Protein AF-A0A4Y9RS27-F1 (afdb_monomer_lite)

Structure (mmCIF, N/CA/C/O backbone):
data_AF-A0A4Y9RS27-F1
#
_entry.id   AF-A0A4Y9RS27-F1
#
loop_
_atom_site.group_PDB
_atom_site.id
_atom_site.type_symbol
_atom_site.label_atom_id
_atom_site.label_alt_id
_atom_site.label_comp_id
_atom_site.label_asym_id
_atom_site.label_entity_id
_atom_site.label_seq_id
_atom_site.pdbx_PDB_ins_code
_atom_site.Cartn_x
_atom_site.Cartn_y
_atom_site.Cartn_z
_atom_site.occupancy
_atom_site.B_iso_or_equiv
_atom_site.auth_seq_id
_atom_site.auth_comp_id
_atom_site.auth_asym_id
_atom_site.auth_atom_id
_atom_site.pdbx_PDB_model_num
ATOM 1 N N . MET A 1 1 ? 10.109 10.857 2.322 1.00 66.69 1 MET A N 1
ATOM 2 C CA . MET A 1 1 ? 10.258 10.399 0.935 1.00 66.69 1 MET A CA 1
ATOM 3 C C . MET A 1 1 ? 8.878 10.019 0.433 1.00 66.69 1 MET A C 1
ATOM 5 O O . MET A 1 1 ? 8.140 9.433 1.218 1.00 66.69 1 MET A O 1
ATOM 9 N N . THR A 1 2 ? 8.523 10.377 -0.793 1.00 82.38 2 THR A N 1
ATOM 10 C CA . THR A 1 2 ? 7.188 10.228 -1.378 1.00 82.38 2 THR A CA 1
ATOM 11 C C . THR A 1 2 ? 7.243 9.212 -2.509 1.00 82.38 2 THR A C 1
ATOM 13 O O . THR A 1 2 ? 8.008 9.365 -3.466 1.00 82.38 2 THR A O 1
ATOM 16 N N . ALA A 1 3 ? 6.438 8.165 -2.385 1.00 90.56 3 ALA A N 1
ATOM 17 C CA . ALA A 1 3 ? 6.322 7.095 -3.357 1.00 90.56 3 ALA A CA 1
ATOM 18 C C . ALA A 1 3 ? 4.863 6.647 -3.436 1.00 90.56 3 ALA A C 1
ATOM 20 O O . ALA A 1 3 ? 4.098 6.885 -2.502 1.00 90.56 3 ALA A O 1
ATOM 21 N N . MET A 1 4 ? 4.477 6.041 -4.554 1.00 91.12 4 MET A N 1
ATOM 22 C CA . MET A 1 4 ? 3.189 5.368 -4.656 1.00 91.12 4 MET A CA 1
ATOM 23 C C . MET A 1 4 ? 3.241 4.190 -5.622 1.00 91.12 4 MET A C 1
ATOM 25 O O . MET A 1 4 ? 3.798 4.281 -6.721 1.00 91.12 4 MET A O 1
ATOM 29 N N . ALA A 1 5 ? 2.590 3.101 -5.243 1.00 92.56 5 ALA A N 1
ATOM 30 C CA . ALA A 1 5 ? 2.284 1.994 -6.127 1.00 92.56 5 ALA A CA 1
ATOM 31 C C . ALA A 1 5 ? 1.012 2.276 -6.937 1.00 92.56 5 ALA A C 1
ATOM 33 O O . ALA A 1 5 ? -0.058 2.560 -6.396 1.00 92.56 5 ALA A O 1
ATOM 34 N N . LEU A 1 6 ? 1.115 2.135 -8.254 1.00 89.50 6 LEU A N 1
ATOM 35 C CA . LEU A 1 6 ? 0.007 2.226 -9.193 1.00 89.50 6 LEU A CA 1
ATOM 36 C C . LEU A 1 6 ? -0.030 0.947 -10.029 1.00 89.50 6 LEU A C 1
ATOM 38 O O . LEU A 1 6 ? 0.699 0.778 -11.009 1.00 89.50 6 LEU A O 1
ATOM 42 N N . GLY A 1 7 ? -0.873 0.005 -9.604 1.00 89.88 7 GLY A N 1
ATOM 43 C CA . GLY A 1 7 ? -0.932 -1.322 -10.207 1.00 89.88 7 GLY A CA 1
ATOM 44 C C . GLY A 1 7 ? 0.397 -2.059 -10.039 1.00 89.88 7 GLY A C 1
ATOM 45 O O . GLY A 1 7 ? 0.747 -2.463 -8.937 1.00 89.88 7 GLY A O 1
ATOM 46 N N . HIS A 1 8 ? 1.134 -2.218 -11.138 1.00 91.75 8 HIS A N 1
ATOM 47 C CA . HIS A 1 8 ? 2.436 -2.898 -11.167 1.00 91.75 8 HIS A CA 1
ATOM 48 C C . HIS A 1 8 ? 3.634 -1.941 -11.206 1.00 91.75 8 HIS A C 1
ATOM 50 O O . HIS A 1 8 ? 4.772 -2.387 -11.333 1.00 91.75 8 HIS A O 1
ATOM 56 N N . VAL A 1 9 ? 3.387 -0.633 -11.130 1.00 91.75 9 VAL A N 1
ATOM 57 C CA . VAL A 1 9 ? 4.416 0.402 -11.246 1.00 91.75 9 VAL A CA 1
ATOM 58 C C . VAL A 1 9 ? 4.593 1.083 -9.898 1.00 91.75 9 VAL A C 1
ATOM 60 O O . VAL A 1 9 ? 3.610 1.451 -9.264 1.00 91.75 9 VAL A O 1
ATOM 63 N N . VAL A 1 10 ? 5.840 1.283 -9.476 1.00 93.19 10 VAL A N 1
ATOM 64 C CA . VAL A 1 10 ? 6.169 2.159 -8.346 1.00 93.19 10 VAL A CA 1
ATOM 65 C C . VAL A 1 10 ? 6.653 3.486 -8.910 1.00 93.19 10 VAL A C 1
ATOM 67 O O . VAL A 1 10 ? 7.592 3.523 -9.703 1.00 93.19 10 VAL A O 1
ATOM 70 N N . ILE A 1 11 ? 5.999 4.569 -8.507 1.00 93.19 11 ILE A N 1
ATOM 71 C CA . ILE A 1 11 ? 6.376 5.937 -8.850 1.00 93.19 11 ILE A CA 1
ATOM 72 C C . ILE A 1 11 ? 7.089 6.528 -7.638 1.00 93.19 11 ILE A C 1
ATOM 74 O O . ILE A 1 11 ? 6.580 6.450 -6.521 1.00 93.19 11 ILE A O 1
ATOM 78 N N . SER A 1 12 ? 8.258 7.121 -7.858 1.00 93.31 12 SER A N 1
ATOM 79 C CA . SER A 1 12 ? 9.034 7.798 -6.822 1.00 93.31 12 SER A CA 1
ATOM 80 C C . SER A 1 12 ? 9.432 9.198 -7.251 1.00 93.31 12 SER A C 1
ATOM 82 O O . SER A 1 12 ? 9.504 9.517 -8.437 1.00 93.31 12 SER A O 1
ATOM 84 N N . GLU A 1 13 ? 9.768 10.020 -6.270 1.00 90.94 13 GLU A N 1
ATOM 85 C CA . GLU A 1 13 ? 10.484 11.270 -6.498 1.00 90.94 13 GLU A CA 1
ATOM 86 C C . GLU A 1 13 ? 11.905 11.047 -7.059 1.00 90.94 13 GLU A C 1
ATOM 88 O O . GLU A 1 13 ? 12.470 9.949 -6.997 1.00 90.94 13 GLU A O 1
ATOM 93 N N . ALA A 1 14 ? 12.476 12.102 -7.652 1.00 88.38 14 ALA A N 1
ATOM 94 C CA . ALA A 1 14 ? 13.707 12.031 -8.445 1.00 88.38 14 ALA A CA 1
ATOM 95 C C . ALA A 1 14 ? 14.946 11.608 -7.636 1.00 88.38 14 ALA A C 1
ATOM 97 O O . ALA A 1 14 ? 15.893 11.061 -8.194 1.00 88.38 14 ALA A O 1
ATOM 98 N N . GLN A 1 15 ? 14.941 11.846 -6.323 1.00 87.06 15 GLN A N 1
ATOM 99 C CA . GLN A 1 15 ? 16.029 11.486 -5.412 1.00 87.06 15 GLN A CA 1
ATOM 100 C C . GLN A 1 15 ? 16.072 9.977 -5.102 1.00 87.06 15 GLN A C 1
ATOM 102 O O . GLN A 1 15 ? 16.993 9.517 -4.426 1.00 87.06 15 GLN A O 1
ATOM 107 N N . GLY A 1 16 ? 15.105 9.204 -5.609 1.00 85.94 16 GLY A N 1
ATOM 108 C CA . GLY A 1 16 ? 15.011 7.759 -5.425 1.00 85.94 16 GLY A CA 1
ATOM 109 C C . GLY A 1 16 ? 14.329 7.354 -4.117 1.00 85.94 16 GLY A C 1
ATOM 110 O O . GLY A 1 16 ? 13.788 8.180 -3.384 1.00 85.94 16 GLY A O 1
ATOM 111 N N . LEU A 1 17 ? 14.338 6.049 -3.831 1.00 88.75 17 LEU A N 1
ATOM 112 C CA . LEU A 1 17 ? 13.688 5.450 -2.663 1.00 88.75 17 LEU A CA 1
ATOM 113 C C . LEU A 1 17 ? 14.712 4.802 -1.738 1.00 88.75 17 LEU A C 1
ATOM 115 O O . LEU A 1 17 ? 15.652 4.149 -2.186 1.00 88.75 17 LEU A O 1
ATOM 119 N N . SER A 1 18 ? 14.479 4.903 -0.431 1.00 91.75 18 SER A N 1
ATOM 120 C CA . SER A 1 18 ? 15.140 4.003 0.514 1.00 91.75 18 SER A CA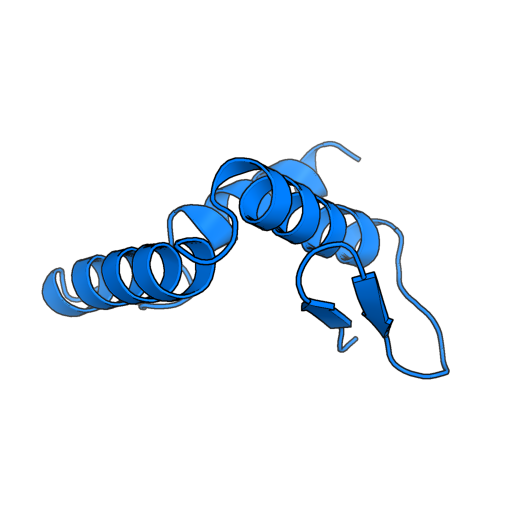 1
ATOM 121 C C . SER A 1 18 ? 14.622 2.569 0.341 1.00 91.75 18 SER A C 1
ATOM 123 O O . SER A 1 18 ? 13.480 2.360 -0.073 1.00 91.75 18 SER A O 1
ATOM 125 N N . ALA A 1 19 ? 15.425 1.571 0.726 1.00 91.44 19 ALA A N 1
ATOM 126 C CA . ALA A 1 19 ? 15.026 0.162 0.653 1.00 91.44 19 ALA A CA 1
ATOM 127 C C . ALA A 1 19 ? 13.731 -0.138 1.434 1.00 91.44 19 ALA A C 1
ATOM 129 O O . ALA A 1 19 ? 12.917 -0.947 0.993 1.00 91.44 19 ALA A O 1
ATOM 130 N N . ARG A 1 20 ? 13.512 0.552 2.564 1.00 91.88 20 ARG A N 1
ATOM 131 C CA . ARG A 1 20 ? 12.283 0.422 3.361 1.00 91.88 20 ARG A CA 1
ATOM 132 C C . ARG A 1 20 ? 11.060 0.886 2.580 1.00 91.88 20 ARG A C 1
ATOM 134 O O . ARG A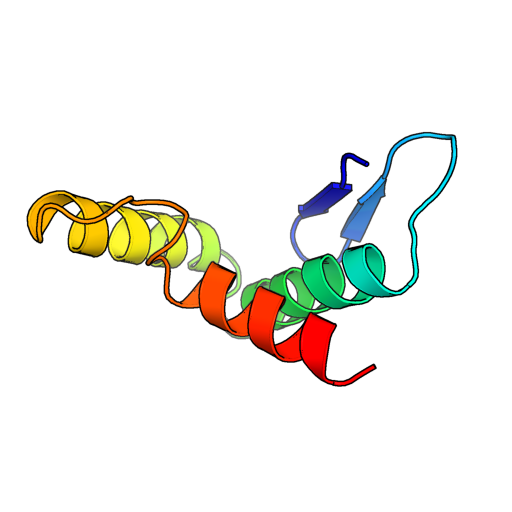 1 20 ? 10.121 0.116 2.433 1.00 91.88 20 ARG A O 1
ATOM 141 N N . VAL A 1 21 ? 11.110 2.099 2.025 1.00 91.56 21 VAL A N 1
ATOM 142 C CA . VAL A 1 21 ? 9.999 2.651 1.233 1.00 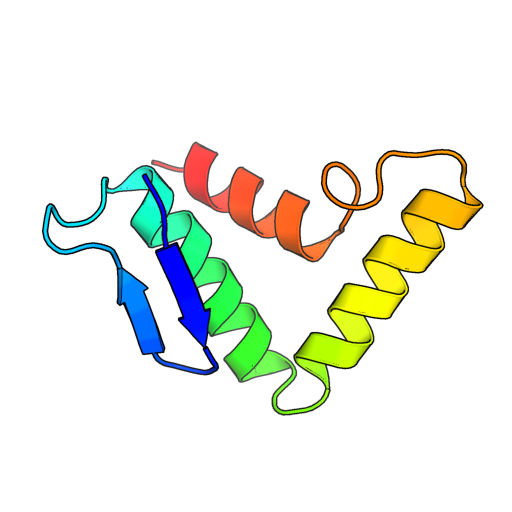91.56 21 VAL A CA 1
ATOM 143 C C . VAL A 1 21 ? 9.759 1.804 -0.016 1.00 91.56 21 VAL A C 1
ATOM 145 O O . VAL A 1 21 ? 8.619 1.508 -0.342 1.00 91.56 21 VAL A O 1
ATOM 148 N N . LEU A 1 22 ? 10.813 1.317 -0.676 1.00 92.62 22 LEU A N 1
ATOM 149 C CA . LEU A 1 22 ? 10.650 0.422 -1.821 1.00 92.62 22 LEU A CA 1
ATOM 150 C C . LEU A 1 22 ? 9.880 -0.856 -1.451 1.00 92.62 22 LEU A C 1
ATOM 152 O O . LEU A 1 22 ? 8.987 -1.261 -2.187 1.00 92.62 22 LEU A O 1
ATOM 156 N N . VAL A 1 23 ? 10.190 -1.497 -0.322 1.00 94.75 23 VAL A N 1
ATOM 157 C CA . VAL A 1 23 ? 9.462 -2.708 0.094 1.00 94.75 23 VAL A CA 1
ATOM 158 C C . VAL A 1 23 ? 8.032 -2.418 0.527 1.00 94.75 23 VAL A C 1
ATOM 160 O O . VAL A 1 23 ? 7.164 -3.256 0.280 1.00 94.75 23 VAL A O 1
ATOM 163 N N . HIS A 1 24 ? 7.772 -1.244 1.102 1.00 95.12 24 HIS A N 1
ATOM 164 C CA . HIS A 1 24 ? 6.411 -0.776 1.349 1.00 95.12 24 HIS A CA 1
ATOM 165 C C . HIS A 1 24 ? 5.600 -0.730 0.049 1.00 95.12 24 HIS A C 1
ATOM 167 O O . HIS A 1 24 ? 4.578 -1.405 -0.076 1.00 95.12 24 HIS A O 1
ATOM 173 N N . GLU A 1 25 ? 6.103 -0.010 -0.957 1.00 94.62 25 GLU A N 1
ATOM 174 C CA . GLU A 1 25 ? 5.412 0.149 -2.239 1.00 94.62 25 GLU A CA 1
ATOM 175 C C . GLU A 1 25 ? 5.293 -1.170 -3.006 1.00 94.62 25 GLU A C 1
ATOM 177 O O . GLU A 1 25 ? 4.267 -1.448 -3.625 1.00 94.62 25 GLU A O 1
ATOM 182 N N . LEU A 1 26 ? 6.307 -2.037 -2.940 1.00 94.94 26 LEU A N 1
ATOM 183 C CA . LEU A 1 26 ? 6.235 -3.365 -3.552 1.00 94.94 26 LEU A CA 1
ATOM 184 C C . LEU A 1 26 ? 5.156 -4.244 -2.910 1.00 94.94 26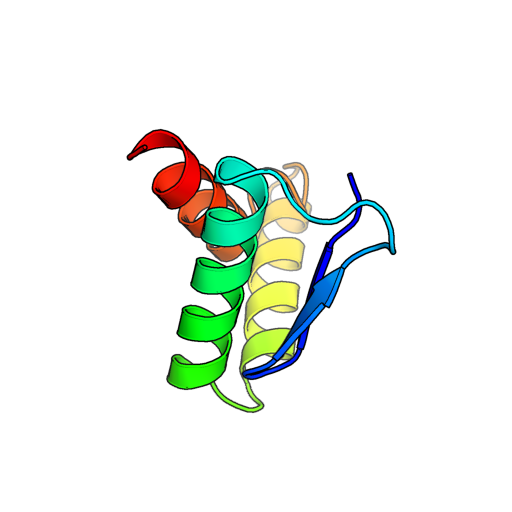 LEU A C 1
ATOM 186 O O . LEU A 1 26 ? 4.578 -5.092 -3.593 1.00 94.94 26 LEU A O 1
ATOM 190 N N . GLU A 1 27 ? 4.856 -4.062 -1.625 1.00 95.31 27 GLU A N 1
ATOM 191 C CA . GLU A 1 27 ? 3.734 -4.757 -0.997 1.00 95.31 27 GLU A CA 1
ATOM 192 C C . GLU A 1 27 ? 2.395 -4.242 -1.539 1.00 95.31 27 GLU A C 1
ATOM 194 O O . GLU A 1 27 ? 1.517 -5.051 -1.841 1.00 95.31 27 GLU A O 1
ATOM 199 N N . HIS A 1 28 ? 2.253 -2.937 -1.783 1.00 95.12 28 HIS A N 1
ATOM 200 C CA . HIS A 1 28 ? 1.082 -2.401 -2.481 1.00 95.12 28 HIS A CA 1
ATOM 201 C C . HIS A 1 28 ? 0.976 -2.890 -3.925 1.00 95.12 28 HIS A C 1
ATOM 203 O O . HIS A 1 28 ? -0.123 -3.227 -4.363 1.00 95.12 28 HIS A O 1
ATOM 209 N N . VAL A 1 29 ? 2.096 -3.040 -4.639 1.00 95.00 29 VAL A N 1
ATOM 210 C CA . VAL A 1 29 ? 2.108 -3.688 -5.960 1.00 95.00 29 VAL A CA 1
ATOM 211 C C . VAL A 1 29 ? 1.582 -5.118 -5.860 1.00 95.00 29 VAL A C 1
ATOM 213 O O . VAL A 1 29 ? 0.692 -5.491 -6.615 1.00 95.00 29 VAL A O 1
ATOM 216 N N . ARG A 1 30 ? 2.047 -5.921 -4.893 1.00 94.06 30 ARG A N 1
ATOM 217 C CA . ARG A 1 30 ? 1.541 -7.295 -4.695 1.00 94.06 30 ARG A CA 1
ATOM 218 C C . ARG A 1 30 ? 0.052 -7.326 -4.369 1.00 94.06 30 ARG A C 1
ATOM 220 O O . ARG A 1 30 ? -0.669 -8.199 -4.857 1.00 94.06 30 ARG A O 1
ATOM 227 N N . GLN A 1 31 ? -0.418 -6.395 -3.544 1.00 94.06 31 GLN A N 1
ATOM 228 C CA . GLN A 1 31 ? -1.836 -6.266 -3.221 1.00 94.06 31 GLN A CA 1
ATOM 229 C C . GLN A 1 31 ? -2.642 -5.900 -4.473 1.00 94.06 31 GLN A C 1
ATOM 231 O O . GLN A 1 31 ? -3.644 -6.556 -4.758 1.00 94.06 31 GLN A O 1
ATOM 236 N N . ALA A 1 32 ? -2.172 -4.938 -5.267 1.00 92.94 32 ALA A N 1
ATOM 237 C CA . ALA A 1 32 ? -2.792 -4.552 -6.527 1.00 92.94 32 ALA A CA 1
ATOM 238 C C . ALA A 1 32 ? -2.768 -5.690 -7.561 1.00 92.94 32 ALA A C 1
ATOM 240 O O . ALA A 1 32 ? -3.764 -5.900 -8.243 1.00 92.94 32 ALA A O 1
ATOM 241 N N . SER A 1 33 ? -1.705 -6.496 -7.634 1.00 93.06 33 SER A N 1
ATOM 242 C CA . SER A 1 33 ? -1.660 -7.698 -8.480 1.00 93.06 33 SER A CA 1
ATOM 243 C C . SER A 1 33 ? -2.685 -8.750 -8.052 1.00 93.06 33 SER A C 1
ATOM 245 O O . SER A 1 33 ? -3.278 -9.415 -8.897 1.00 93.06 33 SER A O 1
ATOM 247 N N . ARG A 1 34 ? -2.908 -8.912 -6.741 1.00 93.44 34 ARG A N 1
ATOM 248 C CA . ARG A 1 34 ? -3.847 -9.905 -6.196 1.00 93.44 34 ARG A CA 1
ATOM 249 C C . ARG A 1 34 ? -5.309 -9.483 -6.333 1.00 93.44 34 ARG A C 1
ATOM 251 O O . ARG A 1 34 ? -6.164 -10.333 -6.560 1.00 93.44 34 ARG A O 1
ATOM 258 N N . TRP A 1 35 ? -5.597 -8.201 -6.139 1.00 91.69 35 TRP A N 1
ATOM 259 C CA . TRP A 1 35 ? -6.962 -7.666 -6.111 1.00 91.69 35 TRP A CA 1
ATOM 260 C C . TRP A 1 35 ? -7.369 -6.987 -7.425 1.00 91.69 35 TRP A C 1
ATOM 262 O O . TRP A 1 35 ? -8.554 -6.739 -7.654 1.00 91.69 35 TRP A O 1
ATOM 272 N N . GLY A 1 36 ? -6.409 -6.686 -8.300 1.00 91.38 36 GLY A N 1
ATOM 273 C CA . GLY A 1 36 ? -6.635 -5.988 -9.558 1.00 91.38 36 GLY A CA 1
ATOM 274 C C . GLY A 1 36 ? -7.358 -4.659 -9.348 1.00 91.38 36 GLY A C 1
ATOM 275 O O . GLY A 1 36 ? -7.071 -3.902 -8.420 1.00 91.38 36 GLY A O 1
ATOM 276 N N . ILE A 1 37 ? -8.358 -4.400 -10.190 1.00 89.31 37 ILE A N 1
ATOM 277 C CA . ILE A 1 37 ? -9.170 -3.176 -10.144 1.00 89.31 37 ILE A CA 1
ATOM 278 C C . ILE A 1 37 ? -10.013 -3.036 -8.866 1.00 89.31 37 ILE A C 1
ATOM 280 O O . ILE A 1 37 ? -10.489 -1.949 -8.560 1.00 89.31 37 ILE A O 1
ATOM 284 N N . VAL A 1 38 ? -10.188 -4.116 -8.097 1.00 93.56 38 VAL A N 1
ATOM 285 C CA . VAL A 1 38 ? -10.927 -4.092 -6.825 1.00 93.56 38 VAL A CA 1
ATOM 286 C C . VAL A 1 38 ? -10.068 -3.514 -5.697 1.00 93.56 38 VAL A C 1
ATOM 288 O O . VAL A 1 38 ? -10.603 -3.102 -4.670 1.00 93.56 38 VAL A O 1
ATOM 291 N N . PHE A 1 39 ? -8.746 -3.423 -5.879 1.00 91.31 39 PHE A N 1
ATOM 292 C CA . PHE A 1 39 ? -7.824 -2.951 -4.847 1.00 91.31 39 PHE A CA 1
ATOM 293 C C . PHE A 1 39 ? -8.184 -1.570 -4.268 1.00 91.31 39 PHE A C 1
ATOM 295 O O . PHE A 1 39 ? -8.305 -1.481 -3.045 1.00 91.31 39 PHE A O 1
ATOM 302 N N . PRO A 1 40 ? -8.440 -0.513 -5.070 1.00 90.44 40 PRO A N 1
ATOM 303 C CA . PRO A 1 40 ? -8.784 0.798 -4.521 1.00 90.44 40 PRO A CA 1
ATOM 304 C C . PRO A 1 40 ? -10.071 0.762 -3.690 1.00 90.44 40 PRO A C 1
ATOM 306 O O . PRO A 1 40 ? -10.147 1.388 -2.636 1.00 90.44 40 PRO A O 1
ATOM 309 N N . LEU A 1 41 ? -11.067 -0.022 -4.118 1.00 93.00 41 LEU A N 1
ATOM 310 C CA . LEU A 1 41 ? -12.318 -0.189 -3.378 1.00 93.00 41 LEU A CA 1
ATOM 311 C C . LEU A 1 41 ? -12.084 -0.920 -2.053 1.00 93.00 41 LEU A C 1
ATOM 313 O O . LEU A 1 41 ? -12.564 -0.475 -1.015 1.00 93.00 41 LEU A O 1
ATOM 317 N N . ALA A 1 42 ? -11.312 -2.009 -2.065 1.00 93.19 42 ALA A N 1
ATOM 318 C CA . ALA A 1 42 ? -10.976 -2.756 -0.857 1.00 93.19 42 ALA A CA 1
ATOM 319 C C . ALA A 1 42 ? -10.168 -1.901 0.136 1.00 93.19 42 ALA A C 1
ATOM 321 O O . ALA A 1 42 ? -10.438 -1.933 1.339 1.00 93.19 42 ALA A O 1
ATOM 322 N N . TYR A 1 43 ? -9.228 -1.094 -0.363 1.00 92.88 43 TYR A N 1
ATOM 323 C CA . TYR A 1 43 ? -8.460 -0.150 0.445 1.00 92.88 43 TYR A CA 1
ATOM 324 C C . TYR A 1 43 ? -9.378 0.878 1.111 1.00 92.88 43 TYR A C 1
ATOM 326 O O . TYR A 1 43 ? -9.327 1.047 2.329 1.00 92.88 43 TYR A O 1
ATOM 334 N N . LEU A 1 44 ? -10.269 1.512 0.341 1.00 92.75 44 LEU A N 1
ATOM 335 C CA . LEU A 1 44 ? -11.231 2.481 0.869 1.00 92.75 44 LEU A CA 1
ATOM 336 C C . LEU A 1 44 ? -12.175 1.855 1.897 1.00 92.75 44 LEU A C 1
ATOM 338 O O . LEU A 1 44 ? -12.430 2.471 2.927 1.00 92.75 44 LEU A O 1
ATOM 342 N N . LEU A 1 45 ? -12.650 0.628 1.666 1.00 94.06 45 LEU A N 1
ATOM 343 C CA . LEU A 1 45 ? -13.481 -0.098 2.629 1.00 94.06 45 LEU A CA 1
ATOM 344 C C . LEU A 1 45 ? -12.728 -0.379 3.934 1.00 94.06 45 LEU A C 1
ATOM 346 O O . LEU A 1 45 ? -13.296 -0.200 5.010 1.00 94.06 45 LEU A O 1
ATOM 350 N N . SER A 1 46 ? -11.449 -0.764 3.867 1.00 92.62 46 SER A N 1
ATOM 351 C CA . SER A 1 46 ? -10.631 -0.955 5.071 1.00 92.62 46 SER A CA 1
ATOM 352 C C . SER A 1 46 ? -10.419 0.356 5.830 1.00 92.62 46 SER A C 1
ATOM 354 O O . SER A 1 46 ? -10.487 0.355 7.060 1.00 92.62 46 SER A O 1
ATOM 356 N N . SER A 1 47 ? -10.172 1.458 5.120 1.00 90.06 47 SER A N 1
ATOM 357 C CA . SER A 1 47 ? -10.041 2.790 5.719 1.00 90.06 47 SER A CA 1
ATOM 358 C C . SER A 1 47 ? -11.354 3.257 6.352 1.00 90.06 47 SER A C 1
ATOM 360 O O . SER A 1 47 ? -11.358 3.748 7.479 1.00 90.06 47 SER A O 1
ATOM 362 N N . ALA A 1 48 ? -12.481 3.061 5.663 1.00 92.00 48 ALA A N 1
ATOM 363 C CA . ALA A 1 48 ? -13.809 3.405 6.158 1.00 92.00 48 ALA A CA 1
ATOM 364 C C . ALA A 1 48 ? -14.170 2.581 7.396 1.00 92.00 48 ALA A C 1
ATOM 366 O O . ALA A 1 48 ? -14.656 3.134 8.375 1.00 92.00 48 ALA A O 1
ATOM 367 N N . TRP A 1 49 ? -13.871 1.280 7.401 1.00 92.88 49 TRP A N 1
ATOM 368 C CA . TRP A 1 49 ? -14.077 0.427 8.569 1.00 92.88 49 TRP A CA 1
ATOM 369 C C . TRP A 1 49 ? -13.276 0.910 9.783 1.00 92.88 49 TRP A C 1
ATOM 371 O O . TRP A 1 49 ? -13.814 0.993 10.887 1.00 92.88 49 TRP A O 1
ATOM 381 N N . ALA A 1 50 ? -12.007 1.280 9.584 1.00 91.38 50 ALA A N 1
ATOM 382 C CA . ALA A 1 50 ? -11.180 1.862 10.636 1.00 91.38 50 ALA A CA 1
ATOM 383 C C . ALA A 1 50 ? -11.771 3.181 11.164 1.00 91.38 50 ALA A C 1
ATOM 385 O O . ALA A 1 50 ? -11.911 3.332 12.378 1.00 91.38 50 ALA A O 1
ATOM 386 N N . ALA A 1 51 ? -12.195 4.077 10.269 1.00 90.31 51 ALA A N 1
ATOM 387 C CA . ALA A 1 51 ? -12.828 5.343 10.636 1.00 90.31 51 ALA A CA 1
ATOM 388 C C . ALA A 1 51 ? -14.146 5.141 11.406 1.00 90.31 51 ALA A C 1
ATOM 390 O O . ALA A 1 51 ? -14.359 5.773 12.438 1.00 90.31 51 ALA A O 1
ATOM 391 N N . LEU A 1 52 ? -15.001 4.214 10.958 1.00 91.44 52 LEU A N 1
ATOM 392 C CA . LEU A 1 52 ? -16.248 3.844 11.639 1.00 91.44 52 LEU A CA 1
ATOM 393 C C . LEU A 1 52 ? -15.994 3.256 13.032 1.00 91.44 52 LEU A C 1
ATOM 3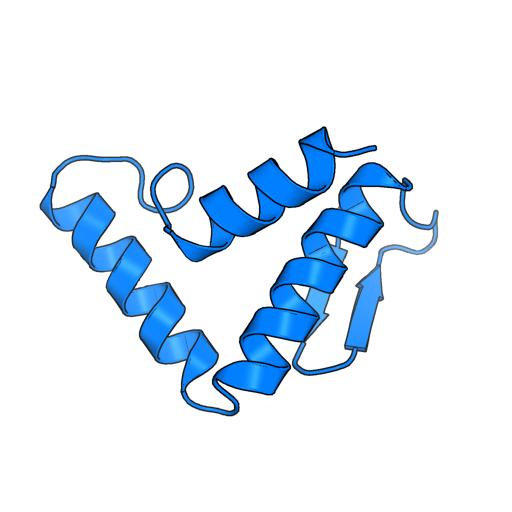95 O O . LEU A 1 52 ? -16.796 3.447 13.941 1.00 91.44 52 LEU A O 1
ATOM 399 N N . CYS A 1 53 ? -14.858 2.587 13.223 1.00 91.12 53 CYS A N 1
ATOM 400 C CA . CYS A 1 53 ? -14.410 2.098 14.526 1.00 91.12 53 CYS A CA 1
ATOM 401 C C . CYS A 1 53 ? -13.751 3.188 15.400 1.00 91.12 53 CYS A C 1
ATOM 403 O O . CYS A 1 53 ? -13.183 2.855 16.442 1.00 91.12 53 CYS A O 1
ATOM 405 N N . GLY A 1 54 ? -13.768 4.461 14.983 1.00 89.56 54 GLY A N 1
ATOM 406 C CA . GLY A 1 54 ? -13.122 5.574 15.691 1.00 89.56 54 GLY A CA 1
ATOM 407 C C . GLY A 1 54 ? -11.593 5.524 15.661 1.00 89.56 54 GLY A C 1
ATOM 408 O O . GLY A 1 54 ? -10.932 6.143 16.493 1.00 89.56 54 GLY A O 1
ATOM 409 N N . LYS A 1 55 ? -11.017 4.752 14.736 1.00 89.25 55 LYS A N 1
ATOM 410 C CA . LYS A 1 55 ? -9.573 4.603 14.567 1.00 89.25 55 LYS A CA 1
ATOM 411 C C . LYS A 1 55 ? -9.093 5.440 13.393 1.00 89.25 55 LYS A C 1
ATOM 413 O O . LYS A 1 55 ? -9.845 5.761 12.478 1.00 89.25 55 LYS A O 1
ATOM 418 N N . ASP A 1 56 ? -7.803 5.746 13.399 1.00 90.50 56 ASP A N 1
ATOM 419 C CA . ASP A 1 56 ? -7.178 6.422 12.271 1.00 90.50 56 ASP A CA 1
ATOM 420 C C . A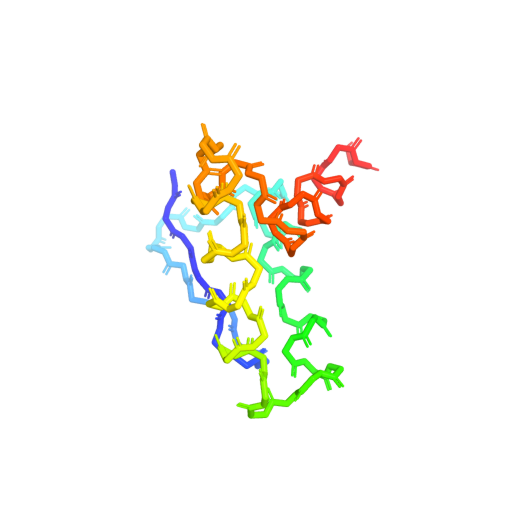SP A 1 56 ? -7.246 5.541 11.011 1.00 90.50 56 ASP A C 1
ATOM 422 O O . ASP A 1 56 ? -6.757 4.404 11.004 1.00 90.50 56 ASP A O 1
ATOM 426 N N . ALA A 1 57 ? -7.880 6.086 9.969 1.00 85.75 57 ALA A N 1
ATOM 427 C CA . ALA A 1 57 ? -8.199 5.401 8.723 1.00 85.75 57 ALA A CA 1
ATOM 428 C C . ALA A 1 57 ? -6.959 4.900 7.976 1.00 85.75 57 ALA A C 1
ATOM 430 O O . ALA A 1 57 ? -7.032 3.869 7.318 1.00 85.75 57 ALA A O 1
ATOM 431 N N . TYR A 1 58 ? -5.831 5.599 8.095 1.00 85.69 58 TYR A N 1
ATOM 432 C CA . TYR A 1 58 ? -4.574 5.243 7.446 1.00 85.69 58 TYR A CA 1
ATOM 433 C C . TYR A 1 58 ? -3.766 4.281 8.324 1.00 85.69 58 TYR A C 1
ATOM 435 O O . TYR A 1 58 ? -3.348 3.205 7.889 1.00 85.69 58 TYR A O 1
ATOM 443 N N . TRP A 1 59 ? -3.616 4.600 9.614 1.00 86.75 59 TRP A N 1
ATOM 444 C CA . TRP A 1 59 ? -2.819 3.783 10.530 1.00 86.75 59 TRP A CA 1
ATOM 445 C C . TRP A 1 59 ? -3.417 2.399 10.780 1.00 86.75 59 TRP A C 1
ATOM 447 O O . TRP A 1 59 ? -2.649 1.465 11.027 1.00 86.75 59 TRP A O 1
ATOM 457 N N . HIS A 1 60 ? -4.738 2.251 10.680 1.00 89.81 60 HIS A N 1
ATOM 458 C CA . HIS A 1 60 ? -5.436 0.983 10.904 1.00 89.81 60 HIS A CA 1
ATOM 459 C C . HIS A 1 60 ? -5.955 0.314 9.630 1.00 89.81 60 HIS A C 1
ATOM 461 O O . HIS A 1 60 ? -6.647 -0.701 9.717 1.00 89.81 60 HIS A O 1
ATOM 467 N N . ASN A 1 61 ? -5.605 0.834 8.454 1.00 92.06 61 ASN A N 1
ATOM 468 C CA . ASN A 1 61 ? -5.887 0.148 7.205 1.00 92.06 61 ASN A CA 1
ATOM 469 C C . ASN A 1 61 ? -5.084 -1.167 7.140 1.00 92.06 61 ASN A C 1
ATOM 471 O O . ASN A 1 61 ? -3.869 -1.184 7.347 1.00 92.06 61 ASN A O 1
ATOM 475 N N . ALA A 1 62 ? -5.757 -2.284 6.853 1.00 91.06 62 ALA A N 1
ATOM 476 C CA . ALA A 1 62 ? -5.132 -3.606 6.820 1.00 91.06 62 ALA A CA 1
ATOM 477 C C . ALA A 1 62 ? -4.017 -3.711 5.763 1.00 91.06 62 ALA A C 1
ATOM 479 O O . ALA A 1 62 ? -3.009 -4.383 5.995 1.00 91.06 62 ALA A O 1
ATOM 480 N N . PHE A 1 63 ? -4.174 -3.020 4.632 1.00 93.38 63 PHE A N 1
ATOM 481 C CA . PHE A 1 63 ? -3.199 -2.963 3.545 1.00 93.38 63 PHE A CA 1
ATOM 482 C C . PHE A 1 63 ? -1.946 -2.182 3.957 1.00 93.38 63 PHE A C 1
ATOM 484 O O . PHE A 1 63 ? -0.832 -2.659 3.740 1.00 93.38 63 PHE A O 1
ATOM 491 N N . GLU A 1 64 ? -2.122 -1.053 4.645 1.00 93.88 64 GLU A N 1
ATOM 492 C CA . GLU A 1 64 ? -1.027 -0.245 5.206 1.00 93.88 64 GLU A CA 1
ATOM 493 C C . GLU A 1 64 ? -0.285 -0.967 6.335 1.00 93.88 64 GLU A C 1
ATOM 495 O O . GLU A 1 64 ? 0.934 -0.858 6.475 1.00 93.88 64 GLU A O 1
ATOM 500 N N . ILE A 1 65 ? -1.007 -1.722 7.169 1.00 93.75 65 ILE A N 1
ATOM 501 C CA . ILE A 1 65 ? -0.403 -2.558 8.214 1.00 93.75 65 ILE A CA 1
ATOM 502 C C . ILE A 1 65 ? 0.447 -3.660 7.576 1.00 93.75 65 ILE A C 1
ATOM 504 O O . ILE A 1 65 ? 1.549 -3.937 8.054 1.00 93.75 65 ILE A O 1
ATOM 508 N N . ALA A 1 66 ? -0.048 -4.296 6.510 1.00 93.38 66 ALA A N 1
ATOM 509 C CA . ALA A 1 66 ? 0.700 -5.313 5.780 1.00 93.38 66 ALA A CA 1
ATOM 510 C C . ALA A 1 66 ? 1.970 -4.730 5.138 1.00 93.38 66 ALA A C 1
ATOM 512 O O . ALA A 1 66 ? 3.043 -5.314 5.312 1.00 93.38 66 ALA A O 1
ATOM 513 N N . ALA A 1 67 ? 1.876 -3.557 4.506 1.00 93.75 67 ALA A N 1
ATOM 514 C CA . ALA A 1 67 ? 3.020 -2.849 3.933 1.00 93.75 67 ALA A CA 1
ATOM 515 C C . ALA A 1 67 ? 4.070 -2.502 5.004 1.00 93.75 67 ALA A C 1
ATOM 517 O O . ALA A 1 67 ? 5.225 -2.917 4.903 1.00 93.75 67 ALA A O 1
ATOM 518 N N . ARG A 1 68 ? 3.660 -1.903 6.130 1.00 93.94 68 ARG A N 1
ATOM 519 C CA . ARG A 1 68 ? 4.553 -1.617 7.274 1.00 93.94 68 ARG A CA 1
ATOM 520 C C . ARG A 1 68 ? 5.145 -2.868 7.920 1.00 93.94 68 ARG A C 1
ATOM 522 O O . ARG A 1 68 ? 6.252 -2.847 8.460 1.00 93.94 68 ARG A O 1
ATOM 529 N N . LYS A 1 69 ? 4.427 -3.991 7.895 1.00 93.69 69 LYS A N 1
ATOM 530 C CA . LYS A 1 69 ? 4.967 -5.278 8.351 1.00 93.69 69 LYS A CA 1
ATOM 531 C C . LYS A 1 69 ? 6.045 -5.799 7.399 1.00 93.69 69 LYS A C 1
ATOM 533 O O . LYS A 1 69 ? 6.988 -6.423 7.882 1.00 93.69 69 LYS A O 1
ATOM 538 N N . ALA A 1 70 ? 5.918 -5.562 6.094 1.00 92.56 70 ALA A N 1
ATOM 539 C CA . ALA A 1 70 ? 6.932 -5.923 5.109 1.00 92.56 70 ALA A CA 1
ATOM 540 C C . ALA A 1 70 ? 8.205 -5.077 5.277 1.00 92.56 70 ALA A C 1
ATOM 542 O O . ALA A 1 70 ? 9.295 -5.643 5.298 1.00 92.56 70 ALA A O 1
ATOM 543 N N . GLU A 1 71 ? 8.076 -3.768 5.512 1.00 92.25 71 GLU A N 1
ATOM 544 C CA . GLU A 1 71 ? 9.215 -2.877 5.800 1.00 92.25 71 GLU A CA 1
ATOM 545 C C . GLU A 1 71 ? 10.075 -3.363 6.972 1.00 92.25 71 GLU A C 1
ATOM 547 O O . GLU A 1 71 ? 11.299 -3.290 6.922 1.00 92.25 71 GLU A O 1
ATOM 552 N N . LYS A 1 72 ? 9.435 -3.864 8.039 1.00 90.50 72 LYS A N 1
ATOM 553 C CA . LYS A 1 72 ? 10.108 -4.333 9.264 1.00 90.50 72 LYS A CA 1
ATOM 554 C C . LYS A 1 72 ? 10.878 -5.646 9.095 1.00 90.50 72 LYS A C 1
ATOM 556 O O . LYS A 1 72 ? 11.511 -6.088 10.049 1.00 90.50 72 LYS A O 1
ATOM 561 N N . ARG A 1 73 ? 10.768 -6.315 7.943 1.00 85.69 73 ARG A N 1
ATOM 562 C CA . ARG A 1 73 ? 11.442 -7.598 7.668 1.00 85.69 73 ARG A CA 1
ATOM 563 C C . ARG A 1 73 ? 12.828 -7.437 7.031 1.00 85.69 73 ARG A C 1
ATOM 565 O O . ARG A 1 73 ? 13.436 -8.453 6.711 1.00 85.69 73 ARG A O 1
ATOM 572 N N . ILE A 1 74 ? 13.293 -6.202 6.845 1.00 78.12 74 ILE A N 1
ATOM 573 C CA . ILE A 1 74 ? 14.591 -5.828 6.261 1.00 78.12 74 ILE A CA 1
ATOM 574 C C . ILE A 1 74 ? 15.431 -5.141 7.331 1.00 78.12 74 ILE A C 1
ATOM 576 O O . ILE A 1 74 ? 16.637 -5.447 7.398 1.00 78.12 74 ILE A O 1
#

Radius of gyration: 12.57 Å; chains: 1; bounding box: 32×22×27 Å

pLDDT: mean 91.07, std 4.13, range [66.69, 95.31]

Foldseek 3Di:
DDWAADQQDIDDDPVDDDPLVVQLRVLVNVQCPVCPPCSVVLQVVQLVVCVVVVHHSQVRRPSNVSSNVRSVVD

Sequence (74 aa):
MTAMALGHVVISEAQGLSARVLVHELEHVRQASRWGIVFPLAYLLSSAWAALCGKDAYWHNAFEIAARKAEKRI

Secondary structure (DSSP, 8-state):
--EEEETTEEEE-TT---HHHHHHHHHHHHHHHHHGGGHHHHHHHHHHHHHHTTS-TTTT-HHHHHHHHHHTT-